Protein AF-A0A7Y9PFP0-F1 (afdb_monomer)

Solvent-accessible surface area (backbone atoms only — not comparable to full-atom values): 6699 Å² total; per-residue (Å²): 133,70,70,83,52,75,62,48,70,67,57,42,50,53,52,52,52,49,53,51,52,56,58,66,70,56,76,62,90,45,74,67,46,41,52,52,48,53,53,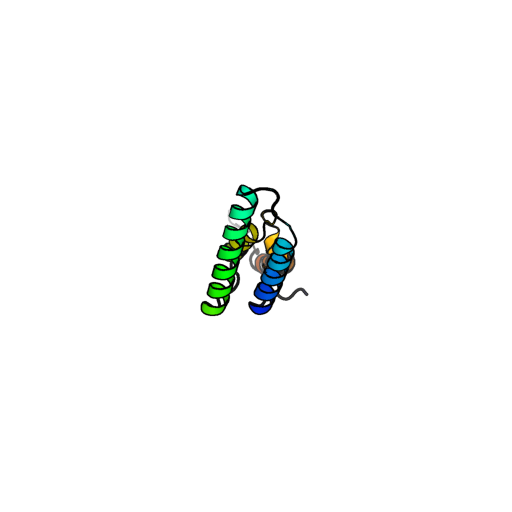43,53,50,52,52,52,52,48,56,53,48,46,71,73,64,68,65,74,72,43,74,70,53,29,52,52,47,15,65,70,70,70,46,60,90,80,53,26,36,81,76,50,31,50,58,61,66,29,52,52,50,50,50,48,58,52,46,68,71,63,66,69,78,73,80,84,76,78,80,84,80,135

Nearest PDB structures (foldseek):
  5gah-assembly1_i  TM=3.098E-01  e=5.718E-01  Escherichia coli
  4n06-assembly1_A  TM=3.718E-01  e=9.108E+00  Archaeoglobus fulgidus DSM 4304

Organism: NCBI:txid940613

Secondary structure (DSSP, 8-state):
-----PPPHHHHHHHHHHHHHHHHHS--SSHHHHHHHHHHHHHHHHHHHHHHHH-----HHHHHHHHHHHTPPTT-HHHHTS--HHHHHHHHHHHHHHH------------

Foldseek 3Di:
DDDWDQQALVQLLVLLVVLLVVLVVDDQPDPVSVVVNVVLNVLSVVLNVCCVVPVDRCDPVNLVSSCVSSVHDPPCSCVRRNIPVVNVVVVVVVVVVVVPPPPPPPPPDDD

Radius of gyration: 21.67 Å; Cα contacts (8 Å, |Δi|>4): 72; chains: 1; bounding box: 77×39×33 Å

Sequence (111 aa):
MGIYRAVAIDEITSRVEHIRSLHRQHRPATDRDRLVHERREQKIKDFLSNLKRTGVRAMVPTVHELEELCGLVTGSGYRLFGYELDAIREYDRRLNTKRTHIKTAHQGLCA

Mean predicted aligned error: 12.1 Å

Structure (mmCIF, N/CA/C/O backbone):
data_AF-A0A7Y9PFP0-F1
#
_entry.id   AF-A0A7Y9PFP0-F1
#
loop_
_atom_site.group_PDB
_atom_site.id
_atom_site.type_symbol
_atom_site.label_atom_id
_atom_site.label_alt_id
_atom_site.label_comp_id
_atom_site.label_asym_id
_atom_site.label_entity_id
_atom_site.label_seq_id
_atom_site.pdbx_PDB_ins_code
_atom_site.Cartn_x
_atom_site.Cartn_y
_atom_site.Cartn_z
_atom_site.occupancy
_atom_site.B_iso_or_equiv
_atom_site.auth_seq_id
_atom_site.auth_comp_id
_atom_site.auth_asym_id
_atom_site.auth_atom_id
_atom_site.pdbx_PDB_model_num
ATOM 1 N N . MET A 1 1 ? -24.762 -12.304 6.869 1.00 33.59 1 MET A N 1
ATOM 2 C CA . MET A 1 1 ? -24.473 -11.077 7.640 1.00 33.59 1 MET A CA 1
ATOM 3 C C . MET A 1 1 ? -22.979 -10.815 7.552 1.00 33.59 1 MET A C 1
ATOM 5 O O . MET A 1 1 ? -22.227 -11.427 8.301 1.00 33.59 1 MET A O 1
ATOM 9 N N . GLY A 1 2 ? -22.547 -9.991 6.595 1.00 43.69 2 GLY A N 1
ATOM 10 C CA . GLY A 1 2 ? -21.145 -9.580 6.482 1.00 43.69 2 GLY A CA 1
ATOM 11 C C . GLY A 1 2 ? -20.835 -8.561 7.571 1.00 43.69 2 GLY A C 1
ATOM 12 O O . GLY A 1 2 ? -21.360 -7.448 7.564 1.00 43.69 2 GLY A O 1
ATOM 13 N N . ILE A 1 3 ? -20.071 -8.972 8.579 1.00 48.53 3 ILE A N 1
ATOM 14 C CA . ILE A 1 3 ? -19.627 -8.087 9.654 1.00 48.53 3 ILE A CA 1
ATOM 15 C C . ILE A 1 3 ? -18.464 -7.272 9.101 1.00 48.53 3 ILE A C 1
ATOM 17 O O . ILE A 1 3 ? -17.483 -7.844 8.638 1.00 48.53 3 ILE A O 1
ATOM 21 N N . TYR A 1 4 ? -18.570 -5.945 9.194 1.00 53.38 4 TYR A N 1
ATOM 22 C CA . TYR A 1 4 ? -17.484 -5.005 8.926 1.00 53.38 4 TYR A CA 1
ATOM 23 C C . TYR A 1 4 ? -16.179 -5.502 9.566 1.00 53.38 4 TYR A C 1
ATOM 25 O O . TYR A 1 4 ? -16.007 -5.424 10.785 1.00 53.38 4 TYR A O 1
ATOM 33 N N . ARG A 1 5 ? -15.263 -6.029 8.749 1.00 58.50 5 ARG A N 1
ATOM 34 C CA . ARG A 1 5 ? -13.948 -6.469 9.207 1.00 58.50 5 ARG A CA 1
ATOM 35 C C . ARG A 1 5 ? -12.901 -5.567 8.584 1.00 58.50 5 ARG A C 1
ATOM 37 O O . ARG A 1 5 ? -12.622 -5.641 7.392 1.00 58.50 5 ARG A O 1
ATOM 44 N N . ALA A 1 6 ? -12.336 -4.688 9.405 1.00 63.53 6 ALA A N 1
ATOM 45 C CA . ALA A 1 6 ? -11.095 -4.027 9.041 1.00 63.53 6 ALA A CA 1
ATOM 46 C C . ALA A 1 6 ? -10.040 -5.113 8.789 1.00 63.53 6 ALA A C 1
ATOM 48 O O . ALA A 1 6 ? -9.866 -6.002 9.628 1.00 63.53 6 ALA A O 1
ATOM 49 N N . VAL A 1 7 ? -9.375 -5.056 7.636 1.00 72.31 7 VAL A N 1
ATOM 50 C CA . VAL A 1 7 ? -8.264 -5.962 7.336 1.00 72.31 7 VAL A CA 1
ATOM 51 C C . VAL A 1 7 ? -7.168 -5.695 8.363 1.00 72.31 7 VAL A C 1
ATOM 53 O O . VAL A 1 7 ? -6.811 -4.541 8.620 1.00 72.31 7 VAL A O 1
ATOM 56 N N . ALA A 1 8 ? -6.685 -6.757 9.006 1.00 78.00 8 ALA A N 1
ATOM 57 C CA . ALA A 1 8 ? -5.636 -6.630 10.006 1.00 78.00 8 ALA A CA 1
ATOM 58 C C . ALA A 1 8 ? -4.340 -6.133 9.349 1.00 78.00 8 ALA A C 1
ATOM 60 O O . ALA A 1 8 ? -4.053 -6.456 8.197 1.00 78.00 8 ALA A O 1
ATOM 61 N N . ILE A 1 9 ? -3.527 -5.381 10.092 1.00 78.31 9 ILE A N 1
ATOM 62 C CA . ILE A 1 9 ? -2.238 -4.872 9.596 1.00 78.31 9 ILE A CA 1
ATOM 63 C C . ILE A 1 9 ? -1.330 -6.016 9.129 1.00 78.31 9 ILE A C 1
ATOM 65 O O . ILE A 1 9 ? -0.663 -5.885 8.104 1.00 78.31 9 ILE A O 1
ATOM 69 N N . ASP A 1 10 ? -1.350 -7.151 9.827 1.00 82.25 10 ASP A N 1
ATOM 70 C CA . ASP A 1 10 ? -0.577 -8.339 9.452 1.00 82.25 10 ASP A CA 1
ATOM 71 C C . ASP A 1 10 ? -1.037 -8.927 8.114 1.00 82.25 10 ASP A C 1
ATOM 73 O O . ASP A 1 10 ? -0.224 -9.355 7.298 1.00 82.25 10 ASP A O 1
ATOM 77 N N . GLU A 1 11 ? -2.341 -8.887 7.847 1.00 81.88 11 GLU A N 1
ATOM 78 C CA . GLU A 1 11 ? -2.917 -9.375 6.597 1.00 81.88 11 GLU A CA 1
ATOM 79 C C . GLU A 1 11 ? -2.592 -8.432 5.429 1.00 81.88 11 GLU A C 1
ATOM 81 O O . GLU A 1 11 ? -2.232 -8.893 4.346 1.00 81.88 11 GLU A O 1
ATOM 86 N N . ILE A 1 12 ? -2.608 -7.116 5.658 1.00 83.31 12 ILE A N 1
ATOM 87 C CA . ILE A 1 12 ? -2.118 -6.129 4.682 1.00 83.31 12 ILE A CA 1
ATOM 88 C C . ILE A 1 12 ? -0.631 -6.354 4.411 1.00 83.31 12 ILE A C 1
ATOM 90 O O . ILE A 1 12 ? -0.225 -6.438 3.255 1.00 83.31 12 ILE A O 1
ATOM 94 N N . THR A 1 13 ? 0.171 -6.497 5.467 1.00 85.62 13 THR A N 1
ATOM 95 C CA . THR A 1 13 ? 1.618 -6.736 5.380 1.00 85.62 13 THR A CA 1
ATOM 96 C C . THR A 1 13 ? 1.911 -7.975 4.542 1.00 85.62 13 THR A C 1
ATOM 98 O O . THR A 1 13 ? 2.665 -7.892 3.576 1.00 85.62 13 THR A O 1
ATOM 101 N N . SER A 1 14 ? 1.250 -9.094 4.846 1.00 87.06 14 SER A N 1
ATOM 102 C CA . SER A 1 14 ? 1.411 -10.354 4.119 1.00 87.06 14 SER A CA 1
ATOM 103 C C . SER A 1 14 ? 1.057 -10.218 2.634 1.00 87.06 14 SER A C 1
ATOM 105 O O . SER A 1 14 ? 1.814 -10.663 1.769 1.00 87.06 14 SER A O 1
ATOM 107 N N . ARG A 1 15 ? -0.053 -9.543 2.306 1.00 87.81 15 ARG A N 1
ATOM 108 C CA . A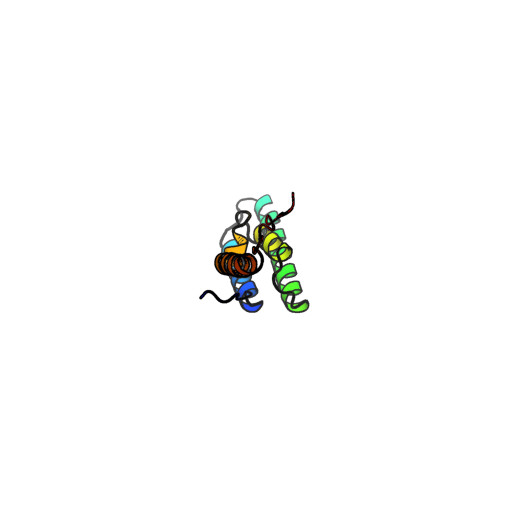RG A 1 15 ? -0.477 -9.320 0.913 1.00 87.81 15 ARG A CA 1
ATOM 109 C C . ARG A 1 15 ? 0.501 -8.421 0.152 1.00 87.81 15 ARG A C 1
ATOM 111 O O . ARG A 1 15 ? 0.843 -8.722 -0.990 1.00 87.81 15 ARG A O 1
ATOM 118 N N . VAL A 1 16 ? 0.989 -7.349 0.777 1.00 88.38 16 VAL A N 1
ATOM 119 C CA . VAL A 1 16 ? 1.990 -6.450 0.177 1.00 88.38 16 VAL A CA 1
ATOM 120 C C . VAL A 1 16 ? 3.316 -7.176 -0.051 1.00 88.38 16 VAL A C 1
ATOM 122 O O . VAL A 1 16 ? 3.904 -7.052 -1.124 1.00 88.38 16 VAL A O 1
ATOM 125 N N . GLU A 1 17 ? 3.778 -7.975 0.914 1.00 89.62 17 GLU A N 1
ATOM 126 C CA . GLU A 1 17 ? 4.977 -8.809 0.768 1.00 89.62 17 GLU A CA 1
ATOM 127 C C . GLU A 1 17 ? 4.820 -9.839 -0.357 1.00 89.62 17 GLU A C 1
ATOM 129 O O . GLU A 1 17 ? 5.753 -10.050 -1.137 1.00 89.62 17 GLU A O 1
ATOM 134 N N . HIS A 1 18 ? 3.629 -10.421 -0.502 1.00 88.38 18 HIS A N 1
ATOM 135 C CA . HIS A 1 18 ? 3.334 -11.332 -1.599 1.00 88.38 18 HIS A CA 1
ATOM 136 C C . HIS A 1 18 ? 3.415 -10.629 -2.962 1.00 88.38 18 HIS A C 1
ATOM 138 O O . HIS A 1 18 ? 4.150 -11.086 -3.836 1.00 88.38 18 HIS A O 1
ATOM 144 N N . ILE A 1 19 ? 2.760 -9.478 -3.142 1.00 87.56 19 ILE A N 1
ATOM 145 C CA . ILE A 1 19 ? 2.831 -8.720 -4.406 1.00 87.56 19 ILE A CA 1
ATOM 146 C C . ILE A 1 19 ? 4.261 -8.264 -4.703 1.00 87.56 19 ILE A C 1
ATOM 148 O O . ILE A 1 19 ? 4.727 -8.351 -5.839 1.00 87.56 19 ILE A O 1
ATOM 152 N N . ARG A 1 20 ? 5.001 -7.833 -3.680 1.00 89.00 20 ARG A N 1
ATOM 153 C CA . ARG A 1 20 ? 6.427 -7.522 -3.810 1.00 89.00 20 ARG A CA 1
ATOM 154 C C . ARG A 1 20 ? 7.214 -8.725 -4.334 1.00 89.00 20 ARG A C 1
ATOM 156 O O . ARG A 1 20 ? 8.054 -8.565 -5.216 1.00 89.00 20 ARG A O 1
ATOM 163 N N . SER A 1 21 ? 6.935 -9.928 -3.831 1.00 89.12 21 SER A N 1
ATOM 164 C CA . SER A 1 21 ? 7.580 -11.152 -4.318 1.00 89.12 21 SER A CA 1
ATOM 165 C C . SER A 1 21 ? 7.282 -11.414 -5.799 1.00 89.12 21 SER A C 1
ATOM 167 O O . SER A 1 21 ? 8.202 -11.752 -6.540 1.00 89.12 21 SER A O 1
ATOM 169 N N . LEU A 1 22 ? 6.051 -11.152 -6.257 1.00 87.50 22 LEU A N 1
ATOM 170 C CA . LEU A 1 22 ? 5.671 -11.257 -7.670 1.00 87.50 22 LEU A CA 1
ATOM 171 C C . LEU A 1 22 ? 6.426 -10.233 -8.527 1.00 87.50 22 LEU A C 1
ATOM 173 O O . LEU A 1 22 ? 6.997 -10.584 -9.556 1.00 87.50 22 LEU A O 1
ATOM 177 N N . HIS A 1 23 ? 6.533 -8.981 -8.073 1.00 84.94 23 HIS A N 1
ATOM 178 C CA . HIS A 1 23 ? 7.328 -7.965 -8.771 1.00 84.94 23 HIS A CA 1
ATOM 179 C C . HIS A 1 23 ? 8.807 -8.343 -8.903 1.00 84.94 23 HIS A C 1
ATOM 181 O O . HIS A 1 23 ? 9.439 -7.988 -9.893 1.00 84.94 23 HIS A O 1
ATOM 187 N N . ARG A 1 24 ? 9.381 -9.067 -7.937 1.00 86.75 24 ARG A N 1
ATOM 188 C CA . ARG A 1 24 ? 10.773 -9.547 -8.007 1.00 86.75 24 ARG A CA 1
ATOM 189 C C . ARG A 1 24 ? 10.983 -10.676 -9.008 1.00 86.75 24 ARG A C 1
ATOM 191 O O . ARG A 1 24 ? 12.098 -10.840 -9.492 1.00 86.75 24 ARG A O 1
ATOM 198 N N . GLN A 1 25 ? 9.942 -11.448 -9.311 1.00 87.44 25 GLN A N 1
ATOM 199 C CA . GLN A 1 25 ? 10.011 -12.508 -10.319 1.00 87.44 25 GLN A CA 1
ATOM 200 C C . GLN A 1 25 ? 10.076 -11.933 -11.740 1.00 87.44 25 GLN A C 1
ATOM 202 O O . GLN A 1 25 ? 10.630 -12.565 -12.638 1.00 87.44 25 GLN A O 1
ATOM 207 N N . HIS A 1 26 ? 9.565 -10.717 -11.948 1.00 80.94 26 HIS A N 1
ATOM 208 C CA . HIS A 1 26 ? 9.691 -10.020 -13.221 1.00 80.94 26 HIS A CA 1
ATOM 209 C C . HIS A 1 26 ? 11.089 -9.422 -13.382 1.00 80.94 26 HIS A C 1
ATOM 211 O O . HIS A 1 26 ? 11.466 -8.467 -12.702 1.00 80.94 26 HIS A O 1
ATOM 217 N N . ARG A 1 27 ? 11.859 -9.973 -14.327 1.00 79.75 27 ARG A N 1
ATOM 218 C CA . ARG A 1 27 ? 13.167 -9.433 -14.701 1.00 79.75 27 ARG A CA 1
ATOM 219 C C . ARG A 1 27 ? 12.978 -8.136 -15.504 1.00 79.75 27 ARG A C 1
ATOM 221 O O . ARG A 1 27 ? 12.302 -8.180 -16.532 1.00 79.75 27 ARG A O 1
ATOM 228 N N . PRO A 1 28 ? 13.572 -7.004 -15.085 1.00 84.00 28 PRO A N 1
ATOM 229 C CA . PRO A 1 28 ? 13.531 -5.771 -15.864 1.00 84.00 28 PRO A CA 1
ATOM 230 C C . PRO A 1 28 ? 14.191 -5.972 -17.232 1.00 84.00 28 PRO A C 1
ATOM 232 O O . PRO A 1 28 ? 15.254 -6.589 -17.316 1.00 84.00 28 PRO A O 1
ATOM 235 N N . ALA A 1 29 ? 13.566 -5.455 -18.289 1.00 84.00 29 ALA A N 1
ATOM 236 C CA . ALA A 1 29 ? 14.073 -5.574 -19.656 1.00 84.00 29 ALA A CA 1
ATOM 237 C C . ALA A 1 29 ? 15.016 -4.422 -20.040 1.00 84.00 29 ALA A C 1
ATOM 239 O O . ALA A 1 29 ? 15.870 -4.589 -20.907 1.00 84.00 29 ALA A O 1
ATOM 240 N N . THR A 1 30 ? 14.876 -3.264 -19.390 1.00 90.69 30 THR A N 1
ATOM 241 C CA . THR A 1 30 ? 15.669 -2.058 -19.661 1.00 90.69 30 THR A CA 1
ATOM 242 C C . THR A 1 30 ? 16.214 -1.434 -18.375 1.00 90.69 30 THR A C 1
ATOM 244 O O . THR A 1 30 ? 15.685 -1.665 -1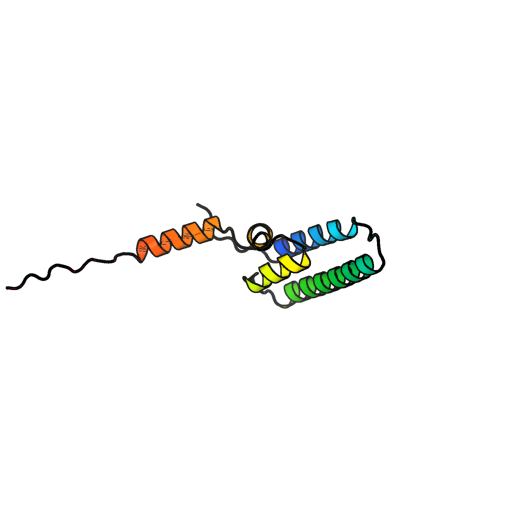7.285 1.00 90.69 30 THR A O 1
ATOM 247 N N . ASP A 1 31 ? 17.236 -0.580 -18.490 1.00 88.50 31 ASP A N 1
ATOM 248 C CA . ASP A 1 31 ? 17.760 0.192 -17.350 1.00 88.50 31 ASP A CA 1
ATOM 249 C C . ASP A 1 31 ? 16.700 1.121 -16.744 1.00 88.50 31 ASP A C 1
ATOM 251 O O . ASP A 1 31 ? 16.650 1.325 -15.529 1.00 88.50 31 ASP A O 1
ATOM 255 N N . ARG A 1 32 ? 15.793 1.643 -17.579 1.00 90.00 32 ARG A N 1
ATOM 256 C CA . ARG A 1 32 ? 14.643 2.424 -17.115 1.00 90.00 32 ARG A CA 1
ATOM 257 C C . ARG A 1 32 ? 13.710 1.569 -16.258 1.00 90.00 32 ARG A C 1
ATOM 259 O O . ARG A 1 32 ? 13.304 2.018 -15.188 1.00 90.00 32 ARG A O 1
ATOM 266 N N . ASP A 1 33 ? 13.400 0.352 -16.696 1.00 85.88 33 ASP A N 1
ATOM 267 C CA . ASP A 1 33 ? 12.552 -0.571 -15.933 1.00 85.88 33 ASP A CA 1
ATOM 268 C C . ASP A 1 33 ? 13.221 -0.987 -14.628 1.00 85.88 33 ASP A C 1
ATOM 270 O O . ASP A 1 33 ? 12.557 -1.092 -13.598 1.00 85.88 33 ASP A O 1
ATOM 274 N N . ARG A 1 34 ? 14.546 -1.158 -14.647 1.00 88.44 34 ARG A N 1
ATOM 275 C CA . ARG A 1 34 ? 15.335 -1.437 -13.449 1.00 88.44 34 ARG A CA 1
ATOM 276 C C . ARG A 1 34 ? 15.233 -0.298 -12.435 1.00 88.44 34 ARG A C 1
ATOM 278 O O . ARG A 1 34 ? 14.946 -0.560 -11.272 1.00 88.44 34 ARG A O 1
ATOM 285 N N . LEU A 1 35 ? 15.378 0.956 -12.863 1.00 88.69 35 LEU A N 1
ATOM 286 C CA . LEU A 1 35 ? 15.221 2.118 -11.978 1.00 88.69 35 LEU A CA 1
ATOM 287 C C . LEU A 1 35 ? 13.801 2.231 -11.405 1.00 88.69 35 LEU A C 1
ATOM 289 O O . LEU A 1 35 ? 13.626 2.571 -10.234 1.00 88.69 35 LEU A O 1
ATOM 293 N N . VAL A 1 36 ? 12.774 1.956 -12.215 1.00 87.56 36 VAL A N 1
ATOM 294 C CA . VAL A 1 36 ? 11.375 1.937 -11.752 1.00 87.56 36 VAL A CA 1
ATOM 295 C C . VAL A 1 36 ? 11.162 0.825 -10.724 1.00 87.56 36 VAL A C 1
ATOM 297 O O . VAL A 1 36 ? 10.516 1.056 -9.699 1.00 87.56 36 VAL A O 1
ATOM 300 N N . HIS A 1 37 ? 11.740 -0.353 -10.965 1.00 86.69 37 HIS A N 1
ATOM 301 C CA . HIS A 1 37 ? 11.695 -1.496 -10.055 1.00 86.69 37 HIS A CA 1
ATOM 302 C C . HIS A 1 37 ? 12.371 -1.187 -8.716 1.00 86.69 37 HIS A C 1
ATOM 304 O O . HIS A 1 37 ? 11.744 -1.340 -7.671 1.00 86.69 37 HIS A O 1
ATOM 310 N N . GLU A 1 38 ? 13.590 -0.644 -8.741 1.00 89.25 38 GLU A N 1
ATOM 311 C CA . GLU A 1 38 ? 14.345 -0.256 -7.543 1.00 89.25 38 GLU A CA 1
ATOM 312 C C . GLU A 1 38 ? 13.602 0.812 -6.723 1.00 89.25 38 GLU A C 1
ATOM 314 O O . GLU A 1 38 ? 13.469 0.689 -5.502 1.00 89.25 38 GLU A O 1
ATOM 319 N N . ARG A 1 39 ? 13.031 1.831 -7.384 1.00 89.38 39 ARG A N 1
ATOM 320 C CA . ARG A 1 39 ? 12.203 2.849 -6.712 1.00 89.38 39 ARG A CA 1
ATOM 321 C C . ARG A 1 39 ? 10.956 2.245 -6.074 1.00 89.38 39 ARG A C 1
ATOM 323 O O . ARG A 1 39 ? 10.607 2.618 -4.954 1.00 89.38 39 ARG A O 1
ATOM 330 N N . ARG A 1 40 ? 10.275 1.328 -6.769 1.00 88.88 40 ARG A N 1
ATOM 331 C CA . ARG A 1 40 ? 9.088 0.639 -6.242 1.00 88.88 40 ARG A CA 1
ATOM 332 C C . ARG A 1 40 ? 9.447 -0.221 -5.030 1.00 88.88 40 ARG A C 1
ATOM 334 O O . ARG A 1 40 ? 8.755 -0.151 -4.020 1.00 88.88 40 ARG A O 1
ATOM 341 N N . GLU A 1 41 ? 10.540 -0.976 -5.101 1.00 90.31 41 GLU A N 1
ATOM 342 C CA . GLU A 1 41 ? 11.062 -1.773 -3.985 1.00 90.31 41 GLU A CA 1
ATOM 343 C C . GLU A 1 41 ? 11.343 -0.918 -2.746 1.00 90.31 41 GLU A C 1
ATOM 345 O O . GLU A 1 41 ? 10.940 -1.288 -1.640 1.00 90.31 41 GLU A O 1
ATOM 350 N N . GLN A 1 42 ? 11.983 0.239 -2.931 1.00 90.50 42 GLN A N 1
ATOM 351 C CA . GLN A 1 42 ? 12.275 1.156 -1.835 1.00 90.50 42 GLN A CA 1
ATOM 352 C C . GLN A 1 42 ? 10.988 1.709 -1.209 1.00 90.50 42 GLN A C 1
ATOM 354 O O . GLN A 1 42 ? 10.805 1.595 0.002 1.00 90.50 42 GLN A O 1
ATOM 359 N N . LYS A 1 43 ? 10.047 2.203 -2.026 1.00 89.81 43 LYS A N 1
ATOM 360 C CA . LYS A 1 43 ? 8.764 2.712 -1.521 1.00 89.81 43 LYS A CA 1
ATOM 361 C C . LYS A 1 43 ? 7.962 1.643 -0.762 1.00 89.81 43 LYS A C 1
ATOM 363 O O . LYS A 1 43 ? 7.403 1.938 0.288 1.00 89.81 43 LYS A O 1
ATOM 368 N N . ILE A 1 44 ? 7.929 0.395 -1.246 1.00 90.00 44 ILE A N 1
ATOM 369 C CA . ILE A 1 44 ? 7.249 -0.713 -0.547 1.00 90.00 44 ILE A CA 1
ATOM 370 C C . ILE A 1 44 ? 7.907 -0.989 0.813 1.00 90.00 44 ILE A C 1
ATOM 372 O O . ILE A 1 44 ? 7.214 -1.204 1.807 1.00 90.00 44 ILE A O 1
ATOM 376 N N . LYS A 1 45 ? 9.243 -0.972 0.884 1.00 90.75 45 LYS A N 1
ATOM 377 C CA . LYS A 1 45 ? 9.978 -1.162 2.143 1.00 90.75 45 LYS A CA 1
ATOM 378 C C . LYS A 1 45 ? 9.663 -0.057 3.155 1.00 90.75 45 LYS A C 1
ATOM 380 O O . LYS A 1 45 ? 9.435 -0.358 4.331 1.00 90.75 45 LYS A O 1
ATOM 385 N N . ASP A 1 46 ? 9.625 1.190 2.700 1.00 89.25 46 ASP A N 1
ATOM 386 C CA . ASP A 1 46 ? 9.307 2.345 3.540 1.00 89.25 46 ASP A CA 1
ATOM 387 C C . ASP A 1 46 ? 7.857 2.280 4.029 1.00 89.25 46 ASP A C 1
ATOM 389 O O . ASP A 1 46 ? 7.598 2.450 5.223 1.00 89.25 46 ASP A O 1
ATOM 393 N N . PHE A 1 47 ? 6.925 1.916 3.144 1.00 87.44 47 PHE A N 1
ATOM 394 C CA . PHE A 1 47 ? 5.523 1.695 3.486 1.00 87.44 47 PHE A CA 1
ATOM 395 C C . PHE A 1 47 ? 5.360 0.636 4.584 1.00 87.44 47 PHE A C 1
ATOM 397 O O . PHE A 1 47 ? 4.758 0.913 5.619 1.00 87.44 47 PHE A O 1
ATOM 404 N N . LEU A 1 48 ? 5.940 -0.558 4.412 1.00 87.12 48 LEU A N 1
ATOM 405 C CA . LEU A 1 48 ? 5.846 -1.641 5.400 1.00 87.12 48 LEU A CA 1
ATOM 406 C C . LEU A 1 48 ? 6.454 -1.250 6.754 1.00 87.12 48 LEU A C 1
ATOM 408 O O . LEU A 1 48 ? 5.912 -1.590 7.808 1.00 87.12 48 LEU A O 1
ATOM 412 N N . SER A 1 49 ? 7.566 -0.513 6.732 1.00 86.12 49 SER A N 1
ATOM 413 C CA . SER A 1 49 ? 8.223 -0.027 7.950 1.00 86.12 49 SER A CA 1
ATOM 414 C C . SER A 1 49 ? 7.348 0.996 8.682 1.00 86.12 49 SER A C 1
ATOM 416 O O . SER A 1 49 ? 7.184 0.925 9.902 1.00 86.12 49 SER A O 1
ATOM 418 N N . ASN A 1 50 ? 6.726 1.913 7.937 1.00 83.62 50 ASN A N 1
ATOM 419 C CA . ASN A 1 50 ? 5.817 2.916 8.483 1.00 83.62 50 ASN A CA 1
ATOM 420 C C . ASN A 1 50 ? 4.509 2.306 8.991 1.00 83.62 50 ASN A C 1
ATOM 422 O O . ASN A 1 50 ? 4.037 2.700 10.060 1.00 83.62 50 ASN A O 1
ATOM 426 N N . LEU A 1 51 ? 3.951 1.325 8.281 1.00 79.81 51 LEU A N 1
ATOM 427 C CA . LEU A 1 51 ? 2.722 0.635 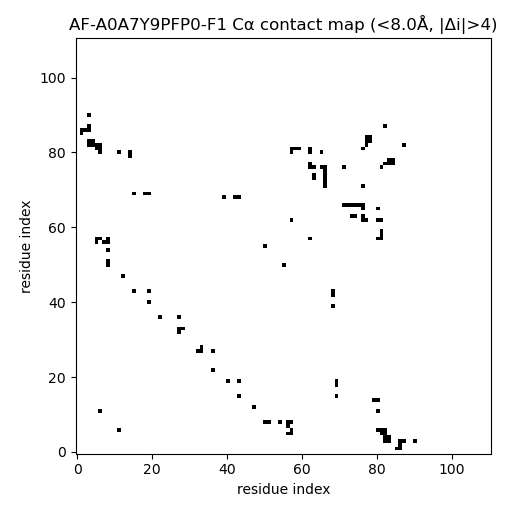8.666 1.00 79.81 51 LEU A CA 1
ATOM 428 C C . LEU A 1 51 ? 2.884 -0.057 10.028 1.00 79.81 51 LEU A C 1
ATOM 430 O O . LE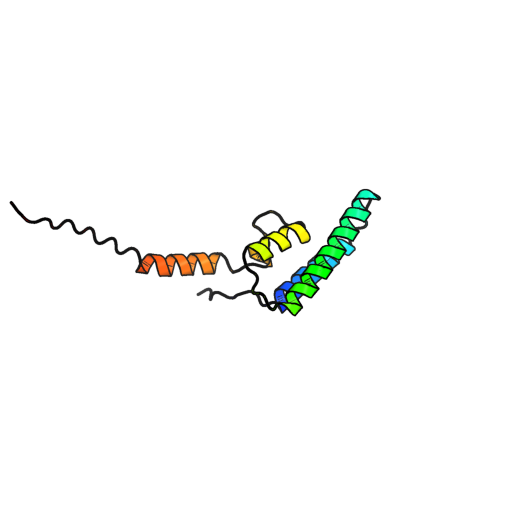U A 1 51 ? 2.057 0.135 10.920 1.00 79.81 51 LEU A O 1
ATOM 434 N N . LYS A 1 52 ? 3.999 -0.776 10.228 1.00 76.00 52 LYS A N 1
ATOM 435 C CA . LYS A 1 52 ? 4.325 -1.422 11.511 1.00 76.00 52 LYS A CA 1
ATOM 436 C C . LYS A 1 52 ? 4.539 -0.414 12.641 1.00 76.00 52 LYS A C 1
ATOM 438 O O . LYS A 1 52 ? 4.108 -0.657 13.762 1.00 76.00 52 LYS A O 1
ATOM 443 N N . ARG A 1 53 ? 5.189 0.721 12.356 1.00 77.69 53 ARG A N 1
ATOM 444 C CA . ARG A 1 53 ? 5.503 1.749 13.364 1.00 77.69 53 ARG A CA 1
ATOM 445 C C . ARG A 1 53 ? 4.281 2.546 13.816 1.00 77.69 53 ARG A C 1
ATOM 447 O O . ARG A 1 53 ? 4.210 2.945 14.971 1.00 77.69 53 ARG A O 1
ATOM 454 N N . THR A 1 54 ? 3.362 2.834 12.900 1.00 69.94 54 THR A N 1
ATOM 455 C CA . THR A 1 54 ? 2.252 3.763 13.156 1.00 69.94 54 THR A CA 1
ATOM 456 C C . THR A 1 54 ? 0.970 3.067 13.602 1.00 69.94 54 THR A C 1
ATOM 458 O O . THR A 1 54 ? 0.105 3.726 14.172 1.00 69.94 54 THR A O 1
ATOM 461 N N . GLY A 1 55 ? 0.822 1.757 13.362 1.00 62.97 55 GLY A N 1
ATOM 462 C CA . GLY A 1 55 ? -0.393 1.020 13.731 1.00 62.97 55 GLY A CA 1
ATOM 463 C C . GLY A 1 55 ? -1.660 1.556 13.048 1.00 62.97 55 GLY A C 1
ATOM 464 O O . GLY A 1 55 ? -2.775 1.284 13.496 1.00 62.97 55 GLY A O 1
ATOM 465 N N . VAL A 1 56 ? -1.499 2.365 11.996 1.00 60.19 56 VAL A N 1
ATOM 466 C CA . VAL A 1 56 ? -2.594 3.068 11.331 1.00 60.19 56 VAL A CA 1
ATOM 467 C C . VAL A 1 56 ? -3.498 2.041 10.655 1.00 60.19 56 VAL A C 1
ATOM 469 O O . VAL A 1 56 ? -3.052 1.222 9.851 1.00 60.19 56 VAL A O 1
ATOM 472 N N . ARG A 1 57 ? -4.795 2.084 10.988 1.00 59.56 57 ARG A N 1
ATOM 473 C CA . ARG A 1 57 ? -5.834 1.348 10.252 1.00 59.56 57 ARG A CA 1
ATOM 474 C C . ARG A 1 57 ? -5.765 1.777 8.790 1.00 59.56 57 ARG A C 1
ATOM 476 O O . ARG A 1 57 ? -5.710 2.975 8.545 1.00 59.56 57 ARG A O 1
ATOM 483 N N . ALA A 1 58 ? -5.806 0.841 7.843 1.00 59.75 58 ALA A N 1
ATOM 484 C CA . ALA A 1 58 ? -5.794 1.168 6.418 1.00 59.75 58 ALA A CA 1
ATOM 485 C C . ALA A 1 58 ? -6.981 2.056 6.050 1.00 59.75 58 ALA A C 1
ATOM 487 O O . ALA A 1 58 ? -8.094 1.573 5.866 1.00 59.75 58 ALA A O 1
ATOM 488 N N . MET A 1 59 ? -6.742 3.362 6.002 1.00 68.19 59 MET A N 1
ATOM 489 C CA . MET A 1 59 ? -7.716 4.355 5.578 1.00 68.19 59 MET A CA 1
ATOM 490 C C . MET A 1 59 ? -7.651 4.499 4.055 1.00 68.19 59 MET A C 1
ATOM 492 O O . MET A 1 59 ? -6.707 4.044 3.412 1.00 68.19 59 MET A O 1
ATOM 496 N N . VAL A 1 60 ? -8.645 5.171 3.476 1.00 70.19 60 VAL A N 1
ATOM 497 C CA . VAL A 1 60 ? -8.726 5.485 2.036 1.00 70.19 60 VAL A CA 1
ATOM 498 C C . VAL A 1 60 ? -7.383 5.947 1.425 1.00 70.19 60 VAL A C 1
ATOM 500 O O . VAL A 1 60 ? -7.006 5.401 0.388 1.00 70.19 60 VAL A O 1
ATOM 503 N N . PRO A 1 61 ? -6.599 6.851 2.054 1.00 76.19 61 PRO A N 1
ATOM 504 C CA . PRO A 1 61 ? -5.294 7.251 1.518 1.00 76.19 61 PRO A CA 1
ATOM 505 C C . PRO A 1 61 ? -4.288 6.097 1.433 1.00 76.19 61 PRO A C 1
ATOM 507 O O . PRO A 1 61 ? -3.588 5.964 0.436 1.00 76.19 61 PRO A O 1
ATOM 510 N N . THR A 1 62 ? -4.264 5.223 2.443 1.00 78.69 62 THR A N 1
ATOM 511 C CA . THR A 1 62 ? -3.402 4.034 2.486 1.00 78.69 62 THR A CA 1
ATOM 512 C C . THR A 1 62 ? -3.759 3.052 1.373 1.00 78.69 62 THR A C 1
ATOM 514 O O . THR A 1 62 ? -2.872 2.468 0.761 1.00 78.69 62 THR A O 1
ATOM 517 N N . VAL A 1 63 ? -5.052 2.876 1.081 1.00 80.44 63 VAL A N 1
ATOM 518 C CA . VAL A 1 63 ? -5.501 1.996 -0.009 1.00 80.44 63 VAL A CA 1
ATOM 519 C C . VAL A 1 63 ? -5.057 2.539 -1.367 1.00 80.44 63 VAL A C 1
ATOM 521 O O . VAL A 1 63 ? -4.568 1.770 -2.187 1.00 80.44 63 VAL A O 1
ATOM 524 N N . HIS A 1 64 ? -5.164 3.849 -1.598 1.00 82.44 64 HIS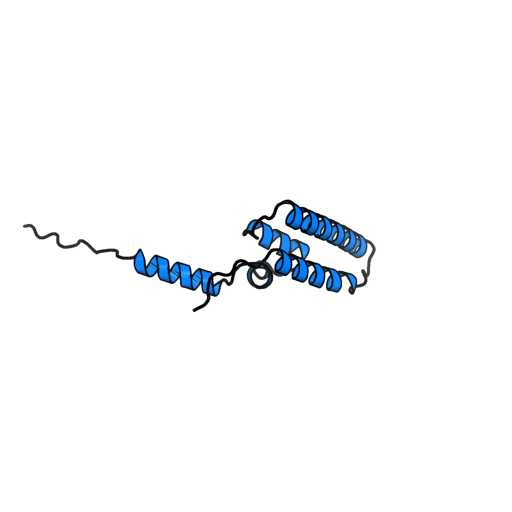 A N 1
ATOM 525 C CA . HIS A 1 64 ? -4.698 4.460 -2.846 1.00 82.44 64 HIS A CA 1
ATOM 526 C C . HIS A 1 64 ? -3.178 4.414 -3.008 1.00 82.44 64 HIS A C 1
ATOM 528 O O . HIS A 1 64 ? -2.688 4.103 -4.092 1.00 82.44 64 HIS A O 1
ATOM 534 N N . GLU A 1 65 ? -2.428 4.654 -1.932 1.00 85.00 65 GLU A N 1
ATOM 535 C CA . GLU A 1 65 ? -0.975 4.476 -1.938 1.00 85.00 65 GLU A CA 1
ATOM 536 C C . GLU A 1 65 ? -0.608 3.025 -2.293 1.00 85.00 65 GLU A C 1
ATOM 538 O O . GLU A 1 65 ? 0.247 2.779 -3.142 1.00 85.00 65 GLU A O 1
ATOM 543 N N . LEU A 1 66 ? -1.319 2.046 -1.724 1.00 84.62 66 LEU A N 1
ATOM 544 C CA . LEU A 1 66 ? -1.129 0.633 -2.048 1.00 84.62 66 LEU A CA 1
ATOM 545 C C . LEU A 1 66 ? -1.470 0.291 -3.499 1.00 84.62 66 LEU A C 1
ATOM 547 O O . LEU A 1 66 ? -0.771 -0.531 -4.089 1.00 84.62 66 LEU A O 1
ATOM 551 N N . GLU A 1 67 ? -2.493 0.909 -4.091 1.00 87.69 67 GLU A N 1
ATOM 552 C CA . GLU A 1 67 ? -2.802 0.744 -5.516 1.00 87.69 67 GLU A CA 1
ATOM 553 C C . GLU A 1 67 ? -1.634 1.197 -6.399 1.00 87.69 67 GLU A C 1
ATOM 555 O O . GLU A 1 67 ? -1.222 0.451 -7.290 1.00 87.69 67 GLU A O 1
ATOM 560 N N . GLU A 1 68 ? -1.045 2.363 -6.112 1.00 85.50 68 GLU A N 1
ATOM 561 C CA . GLU A 1 68 ? 0.116 2.880 -6.848 1.00 85.50 68 GLU A CA 1
ATOM 562 C C . GLU A 1 68 ? 1.335 1.955 -6.695 1.00 85.50 68 GLU A C 1
ATOM 564 O O . GLU A 1 68 ? 1.966 1.558 -7.682 1.00 85.50 68 GLU A O 1
ATOM 569 N N . LEU A 1 69 ? 1.657 1.571 -5.456 1.00 85.69 69 LEU A N 1
ATOM 570 C CA . LEU A 1 69 ? 2.826 0.744 -5.142 1.00 85.69 69 LEU A CA 1
ATOM 571 C C . LEU A 1 69 ? 2.722 -0.662 -5.730 1.00 85.69 69 LEU A C 1
ATOM 573 O O . LEU A 1 69 ? 3.707 -1.209 -6.236 1.00 85.69 69 LEU A O 1
ATOM 577 N N . CYS A 1 70 ? 1.527 -1.242 -5.674 1.00 84.25 70 CYS A N 1
ATOM 578 C CA . CYS A 1 70 ? 1.261 -2.587 -6.162 1.00 84.25 70 CYS A CA 1
ATOM 579 C C . CYS A 1 70 ? 0.961 -2.623 -7.668 1.00 84.25 70 CYS A C 1
ATOM 581 O O . CYS A 1 70 ? 0.821 -3.710 -8.218 1.00 84.25 70 CYS A O 1
ATOM 583 N N . GLY A 1 71 ? 0.886 -1.470 -8.347 1.00 83.25 71 GLY A N 1
ATOM 584 C CA . GLY A 1 71 ? 0.544 -1.400 -9.770 1.00 83.25 71 GLY A CA 1
ATOM 585 C C . GLY A 1 71 ? -0.866 -1.912 -10.069 1.00 83.25 71 GLY A C 1
ATOM 586 O O . GLY A 1 71 ? -1.092 -2.519 -11.113 1.00 83.25 71 GLY A O 1
ATOM 587 N N . LEU A 1 72 ? -1.793 -1.718 -9.133 1.00 83.38 72 LEU A N 1
ATOM 588 C CA . LEU A 1 72 ? -3.173 -2.162 -9.263 1.00 83.38 72 LEU A CA 1
ATOM 589 C C . LEU A 1 72 ? -3.998 -1.158 -10.067 1.00 83.38 72 LEU A C 1
ATOM 591 O O . LEU A 1 72 ? -3.701 0.035 -10.118 1.00 83.38 72 LEU A O 1
ATOM 595 N N . VAL A 1 73 ? -5.091 -1.642 -10.653 1.00 83.50 73 VAL A N 1
ATOM 596 C CA . VAL A 1 73 ? -6.093 -0.771 -11.277 1.00 83.50 73 VAL A CA 1
ATOM 597 C C . VAL A 1 73 ? -6.745 0.094 -10.196 1.00 83.50 73 VAL A C 1
ATOM 599 O O . VAL A 1 73 ? -7.098 -0.413 -9.127 1.00 83.50 73 VAL A O 1
ATOM 602 N N . THR A 1 74 ? -6.943 1.382 -10.470 1.00 76.31 74 THR A N 1
ATOM 603 C CA . THR A 1 74 ? -7.598 2.316 -9.544 1.00 76.31 74 THR A CA 1
ATOM 604 C C . THR A 1 74 ? -8.946 1.773 -9.061 1.00 76.31 74 THR A C 1
ATOM 606 O O . THR A 1 74 ? -9.776 1.334 -9.858 1.00 76.31 74 THR A O 1
ATOM 609 N N . GLY A 1 75 ? -9.166 1.782 -7.746 1.00 71.56 75 GLY A N 1
ATOM 610 C CA . GLY A 1 75 ? -10.367 1.251 -7.095 1.00 71.56 75 GLY A CA 1
ATOM 611 C C . GLY A 1 75 ? -10.337 -0.255 -6.796 1.00 71.56 75 GLY A C 1
ATOM 612 O O . GLY A 1 75 ? -11.193 -0.740 -6.051 1.00 71.56 75 GLY A O 1
ATOM 613 N N . SER A 1 76 ? -9.374 -1.018 -7.329 1.00 76.31 76 SER A N 1
ATOM 614 C CA . SER A 1 76 ? -9.253 -2.460 -7.051 1.00 76.31 76 SER A CA 1
ATOM 615 C C . SER A 1 76 ? -8.536 -2.775 -5.732 1.00 76.31 76 SER A C 1
ATOM 617 O O . SER A 1 76 ? -8.754 -3.844 -5.155 1.00 76.31 76 SER A O 1
ATOM 619 N N . GLY A 1 77 ? -7.768 -1.828 -5.191 1.00 78.44 77 GLY A N 1
ATOM 620 C CA . GLY A 1 77 ? -7.084 -1.943 -3.906 1.00 78.44 77 GLY A CA 1
ATOM 621 C C . GLY A 1 77 ? -8.049 -2.112 -2.741 1.00 78.44 77 GLY A C 1
ATOM 622 O O . GLY A 1 77 ? -7.707 -2.767 -1.763 1.00 78.44 77 GLY A O 1
ATOM 623 N N . TYR A 1 78 ? -9.294 -1.646 -2.855 1.00 76.31 78 TYR A N 1
ATOM 624 C CA . TYR A 1 78 ? -10.304 -1.870 -1.818 1.00 76.31 78 TYR A CA 1
ATOM 625 C C . TYR A 1 78 ? -10.672 -3.344 -1.636 1.00 76.31 78 TYR A C 1
ATOM 627 O O . TYR A 1 78 ? -10.991 -3.745 -0.524 1.00 76.31 78 TYR A O 1
ATOM 635 N N . ARG A 1 79 ? -10.577 -4.169 -2.688 1.00 75.00 79 ARG A N 1
ATOM 636 C CA . ARG A 1 79 ? -10.795 -5.622 -2.572 1.00 75.00 79 ARG A CA 1
ATOM 637 C C . ARG A 1 79 ? -9.624 -6.325 -1.884 1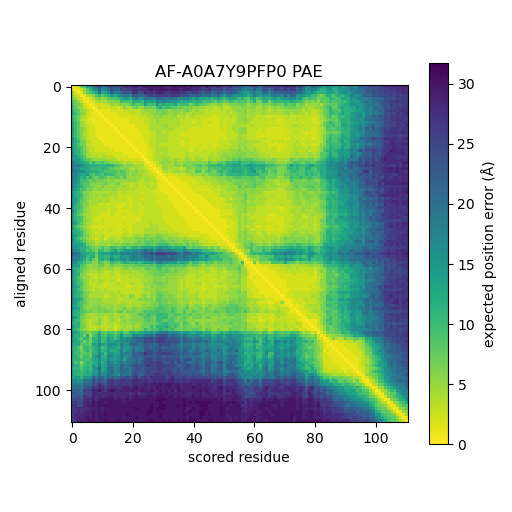.00 75.00 79 ARG A C 1
ATOM 639 O O . ARG A 1 79 ? -9.820 -7.326 -1.206 1.00 75.00 79 ARG A O 1
ATOM 646 N N . LEU A 1 80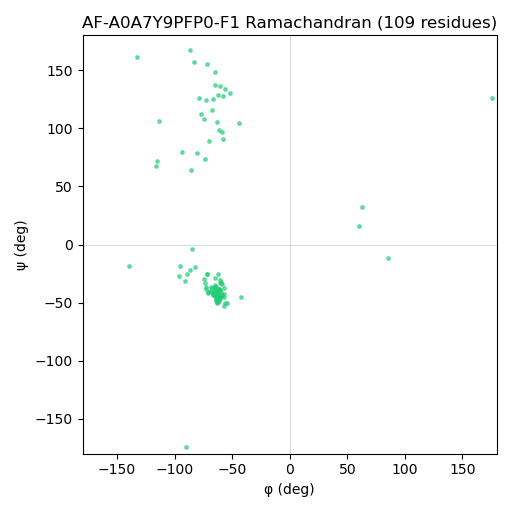 ? -8.409 -5.814 -2.089 1.00 73.88 80 LEU A N 1
ATOM 647 C CA . LEU A 1 80 ? -7.164 -6.444 -1.641 1.00 73.88 80 LEU A CA 1
ATOM 648 C C . LEU A 1 80 ? -6.644 -5.910 -0.307 1.00 73.88 80 LEU A C 1
ATOM 650 O O . LEU A 1 80 ? -5.947 -6.622 0.404 1.00 73.88 80 LEU A O 1
ATOM 654 N N . PHE A 1 81 ? -6.960 -4.676 0.048 1.00 75.81 81 PHE A N 1
ATOM 655 C CA . PHE A 1 81 ? -6.402 -3.984 1.212 1.00 75.81 81 PHE A CA 1
ATOM 656 C C . PHE A 1 81 ? -7.442 -3.168 1.968 1.00 75.81 81 PHE A C 1
ATOM 658 O O . PHE A 1 81 ? -7.215 -2.788 3.115 1.00 75.81 81 PHE A O 1
ATOM 665 N N . GLY A 1 82 ? -8.565 -2.875 1.315 1.00 65.75 82 GLY A N 1
ATOM 666 C CA . GLY A 1 82 ? -9.662 -2.141 1.909 1.00 65.75 82 GLY A CA 1
ATOM 667 C C . GLY A 1 82 ? -10.676 -3.040 2.596 1.00 65.75 82 GLY A C 1
ATOM 668 O O . GLY A 1 82 ? -10.525 -4.248 2.760 1.00 65.75 82 GLY A O 1
ATOM 669 N N . TYR A 1 83 ? -11.734 -2.379 3.023 1.00 65.31 83 TYR A N 1
ATOM 670 C CA . TYR A 1 83 ? -12.875 -2.967 3.693 1.00 65.31 83 TYR A CA 1
ATOM 671 C C . TYR A 1 83 ? -13.728 -3.784 2.717 1.00 65.31 83 TYR A C 1
ATOM 673 O O . TYR A 1 83 ? -13.780 -3.482 1.524 1.00 65.31 83 TYR A O 1
ATOM 681 N N . GLU A 1 84 ? -14.477 -4.757 3.233 1.00 61.06 84 GLU A N 1
ATOM 682 C CA . GLU A 1 84 ? -15.515 -5.440 2.461 1.00 61.06 84 GLU A CA 1
ATOM 683 C C . GLU A 1 84 ? -16.576 -4.407 2.024 1.00 61.06 84 GLU A C 1
ATOM 685 O O . GLU A 1 84 ? -17.431 -3.984 2.805 1.00 61.06 84 GLU A O 1
ATOM 690 N N . LEU A 1 85 ? -16.469 -3.924 0.779 1.00 60.59 85 LEU A N 1
ATOM 691 C CA . LEU A 1 85 ? -17.284 -2.826 0.243 1.00 60.59 85 LEU A CA 1
ATOM 692 C C . LEU A 1 85 ? -18.779 -3.159 0.306 1.00 60.59 85 LEU A C 1
ATOM 694 O O . LEU A 1 85 ? -19.604 -2.282 0.558 1.00 60.59 85 LEU A O 1
ATOM 698 N N . ASP A 1 86 ? -19.117 -4.433 0.123 1.00 60.59 86 ASP A N 1
ATOM 699 C CA . ASP A 1 86 ? -20.485 -4.925 0.231 1.00 60.59 86 ASP A CA 1
ATOM 700 C C . ASP A 1 86 ? -20.999 -4.849 1.671 1.00 60.59 86 ASP A C 1
ATOM 702 O O . ASP A 1 86 ? -22.129 -4.408 1.877 1.00 60.59 86 ASP A O 1
ATOM 706 N N . ALA A 1 87 ? -20.154 -5.118 2.671 1.00 60.50 87 ALA A N 1
ATOM 707 C CA . ALA A 1 87 ? -20.497 -4.921 4.078 1.00 60.50 87 ALA A CA 1
ATOM 708 C C . ALA A 1 87 ? -20.635 -3.435 4.443 1.00 60.50 87 ALA A C 1
ATOM 710 O O . ALA A 1 87 ? -21.532 -3.081 5.206 1.00 60.50 87 ALA A O 1
ATOM 711 N N . ILE A 1 88 ? -19.815 -2.539 3.874 1.00 60.97 88 ILE A N 1
ATOM 712 C CA . ILE A 1 88 ? -19.998 -1.084 4.040 1.00 60.97 88 ILE A CA 1
ATOM 713 C C . ILE A 1 88 ? -21.321 -0.639 3.419 1.00 60.97 88 ILE A C 1
ATOM 715 O O . ILE A 1 88 ? -22.081 0.079 4.060 1.00 60.97 88 ILE A O 1
ATOM 719 N N . ARG A 1 89 ? -21.624 -1.076 2.195 1.00 63.72 89 ARG A N 1
ATOM 720 C CA . ARG A 1 89 ? -22.879 -0.747 1.502 1.00 63.72 89 ARG A CA 1
ATOM 721 C C . ARG A 1 89 ? -24.098 -1.325 2.207 1.00 63.72 89 ARG A C 1
ATOM 723 O O . ARG A 1 89 ? -25.168 -0.727 2.166 1.00 63.72 89 ARG A O 1
ATOM 730 N N . GLU A 1 90 ? -23.985 -2.504 2.806 1.00 64.38 90 GLU A N 1
ATOM 731 C CA . GLU A 1 90 ? -25.047 -3.106 3.613 1.00 64.38 90 GLU A CA 1
ATOM 732 C C . GLU A 1 90 ? -25.228 -2.358 4.939 1.00 64.38 90 GLU A C 1
ATOM 734 O O . GLU A 1 90 ? -26.358 -2.071 5.333 1.00 64.38 90 GLU A O 1
ATOM 739 N N . TYR A 1 91 ? -24.134 -1.958 5.590 1.00 62.31 91 TYR A N 1
ATOM 740 C CA . TYR A 1 91 ? -24.168 -1.162 6.813 1.00 62.31 91 TYR A CA 1
ATOM 741 C C . TYR A 1 91 ? -24.724 0.250 6.579 1.00 62.31 91 TYR A C 1
ATOM 743 O O . TYR A 1 91 ? -25.572 0.702 7.348 1.00 62.31 91 TYR A O 1
ATOM 751 N N . ASP A 1 92 ? -24.305 0.914 5.501 1.00 67.25 92 ASP A N 1
ATOM 752 C CA . ASP A 1 92 ? -24.822 2.213 5.069 1.00 67.25 92 ASP A CA 1
ATOM 753 C C . ASP A 1 92 ? -26.305 2.121 4.704 1.00 67.25 92 ASP A C 1
ATOM 755 O O . ASP A 1 92 ? -27.107 2.887 5.235 1.00 67.25 92 ASP A O 1
ATOM 759 N N . ARG A 1 93 ? -26.714 1.107 3.921 1.00 68.88 93 ARG A N 1
ATOM 760 C CA . ARG A 1 93 ? -28.138 0.823 3.683 1.00 68.88 93 ARG A CA 1
ATOM 761 C C . ARG A 1 93 ? -28.885 0.656 4.996 1.00 68.88 93 ARG A C 1
ATOM 763 O O . ARG A 1 93 ? -29.874 1.340 5.199 1.00 68.88 93 ARG A O 1
ATOM 770 N N . ARG A 1 94 ? -28.394 -0.165 5.926 1.00 67.50 94 ARG A N 1
ATOM 771 C CA . ARG A 1 94 ? -29.038 -0.396 7.229 1.00 67.50 94 ARG A CA 1
ATOM 772 C C . ARG A 1 94 ? -29.161 0.878 8.073 1.00 67.50 94 ARG A C 1
ATOM 774 O O . ARG A 1 94 ? -30.168 1.055 8.758 1.00 67.50 94 ARG A O 1
ATOM 781 N N . LEU A 1 95 ? -28.152 1.749 8.057 1.00 65.88 95 LEU A N 1
ATOM 782 C CA . LEU A 1 95 ? -28.188 3.040 8.748 1.00 65.88 95 LEU A CA 1
ATOM 783 C C . LEU A 1 95 ? -29.150 4.022 8.071 1.00 65.88 95 LEU A C 1
ATOM 785 O O . LEU A 1 95 ? -29.926 4.683 8.761 1.00 65.88 95 LEU A O 1
ATOM 789 N N . ASN A 1 96 ? -29.155 4.075 6.740 1.00 67.00 96 ASN A N 1
ATOM 790 C CA . ASN A 1 96 ? -30.019 4.958 5.960 1.00 67.00 96 ASN A CA 1
ATOM 791 C C . ASN A 1 96 ? -31.479 4.484 5.935 1.00 67.00 96 ASN A C 1
ATOM 793 O O . ASN A 1 96 ? -32.377 5.316 5.982 1.00 67.00 96 ASN A O 1
ATOM 797 N N . THR A 1 97 ? -31.756 3.179 6.024 1.00 60.75 97 THR A N 1
ATOM 798 C CA . THR A 1 97 ? -33.113 2.649 6.257 1.00 60.75 97 THR A CA 1
ATOM 799 C C . THR A 1 97 ? -33.693 3.143 7.587 1.00 60.75 97 THR A C 1
ATOM 801 O O . THR A 1 97 ? -34.899 3.332 7.693 1.00 60.75 97 THR A O 1
ATOM 804 N N . LYS A 1 98 ? -32.852 3.401 8.601 1.00 56.91 98 LYS A N 1
ATOM 805 C CA . LYS A 1 98 ? -33.286 3.974 9.889 1.00 56.91 98 LYS A CA 1
ATOM 806 C C . LYS A 1 98 ? -33.328 5.506 9.904 1.00 56.91 98 LYS A C 1
ATOM 808 O O . LYS A 1 98 ? -34.012 6.071 10.753 1.00 56.91 98 LYS A O 1
ATOM 813 N N . ARG A 1 99 ? -32.596 6.183 9.010 1.00 52.25 99 ARG A N 1
ATOM 814 C CA . ARG A 1 99 ? -32.526 7.655 8.931 1.00 52.25 99 ARG A CA 1
ATOM 815 C C . ARG A 1 99 ? -33.562 8.259 7.987 1.00 52.25 99 ARG A C 1
ATOM 817 O O . ARG A 1 99 ? -34.050 9.350 8.268 1.00 52.25 99 ARG A O 1
ATOM 824 N N . THR A 1 100 ? -33.954 7.562 6.923 1.00 48.31 100 THR A N 1
ATOM 825 C CA . THR A 1 100 ? -34.968 8.056 5.982 1.00 48.31 100 THR A CA 1
ATOM 826 C C . THR A 1 100 ? -36.379 7.712 6.462 1.00 48.31 100 THR A C 1
ATOM 828 O O . THR A 1 100 ? -37.126 6.995 5.808 1.00 48.31 100 THR A O 1
ATOM 831 N N . HIS A 1 101 ? -36.774 8.279 7.601 1.00 45.34 101 HIS A N 1
ATOM 832 C CA . HIS A 1 101 ? -38.162 8.691 7.788 1.00 45.34 101 HIS A CA 1
ATOM 833 C C . HIS A 1 101 ? -38.244 10.162 7.379 1.00 45.34 101 HIS A C 1
ATOM 835 O O . HIS A 1 101 ? -38.272 11.055 8.224 1.00 45.34 101 HIS A O 1
ATOM 841 N N . ILE A 1 102 ? -38.310 10.433 6.072 1.00 50.72 102 ILE A N 1
ATOM 842 C CA . ILE A 1 102 ? -38.970 11.667 5.643 1.00 50.72 102 ILE A CA 1
ATOM 843 C C . ILE A 1 102 ? -40.448 11.420 5.938 1.00 50.72 102 ILE A C 1
ATOM 845 O O . ILE A 1 102 ? -41.175 10.847 5.131 1.00 50.72 102 ILE A O 1
ATOM 849 N N . LYS A 1 103 ? -40.883 11.768 7.153 1.00 46.66 103 LYS A N 1
ATOM 850 C CA . LYS A 1 103 ? -42.301 11.998 7.398 1.00 46.66 103 LYS A CA 1
ATOM 851 C C . LYS A 1 103 ? -42.651 13.193 6.526 1.00 46.66 103 LYS A C 1
ATOM 853 O O . LYS A 1 103 ? -42.269 14.315 6.846 1.00 46.66 103 LYS A O 1
ATOM 858 N N . THR A 1 104 ? -43.341 12.958 5.420 1.00 46.28 104 THR A N 1
ATOM 859 C CA . THR A 1 104 ? -44.137 13.992 4.768 1.00 46.28 104 THR A CA 1
ATOM 860 C C . THR A 1 104 ? -45.146 14.471 5.806 1.00 46.28 104 THR A C 1
ATOM 862 O O . THR A 1 104 ? -46.225 13.910 5.969 1.00 46.28 104 THR A O 1
ATOM 865 N N . ALA A 1 105 ? -44.769 15.490 6.573 1.00 49.81 105 ALA A N 1
ATOM 866 C CA . ALA A 1 105 ? -45.702 16.298 7.328 1.00 49.81 105 ALA A CA 1
ATOM 867 C C . ALA A 1 105 ? -46.436 17.195 6.323 1.00 49.81 105 ALA A C 1
ATOM 869 O O . ALA A 1 105 ? -46.171 18.383 6.215 1.00 49.81 105 ALA A O 1
ATOM 870 N N . HIS A 1 106 ? -47.348 16.597 5.559 1.00 47.59 106 HIS A N 1
ATOM 871 C CA . HIS A 1 106 ? -48.442 17.317 4.923 1.00 47.59 106 HIS A CA 1
ATOM 872 C C . HIS A 1 106 ? -49.752 16.799 5.511 1.00 47.59 106 HIS A C 1
ATOM 874 O O . HIS A 1 106 ? -50.559 16.151 4.857 1.00 47.59 106 HIS A O 1
ATOM 880 N N . GLN A 1 107 ? -49.950 17.103 6.789 1.00 46.75 107 GLN A N 1
ATOM 881 C CA . GLN A 1 107 ? -51.283 17.372 7.313 1.00 46.75 107 GLN A CA 1
ATOM 882 C C . GLN A 1 107 ? -51.299 18.828 7.767 1.00 46.75 107 GLN A C 1
ATOM 884 O O . GLN A 1 107 ? -51.276 19.142 8.950 1.00 46.75 107 GLN A O 1
ATOM 889 N N . GLY A 1 108 ? -51.292 19.721 6.778 1.00 38.03 108 GLY A N 1
ATOM 890 C CA . GLY A 1 108 ? -51.880 21.043 6.931 1.00 38.03 108 GLY A CA 1
ATOM 891 C C . GLY A 1 108 ? -53.383 20.903 6.728 1.00 38.03 108 GLY A C 1
ATOM 892 O O . GLY A 1 108 ? -53.887 21.152 5.641 1.00 38.03 108 GLY A O 1
ATOM 893 N N . LEU A 1 109 ? -54.076 20.434 7.764 1.00 48.56 109 LEU A N 1
ATOM 894 C CA . LEU A 1 109 ? -55.431 20.892 8.042 1.00 48.56 109 LEU A CA 1
ATOM 895 C C . LEU A 1 109 ? -55.292 22.358 8.463 1.00 48.56 109 LEU A C 1
ATOM 897 O O . LEU A 1 109 ? -54.629 22.609 9.466 1.00 48.56 109 LEU A O 1
ATOM 901 N N . CYS A 1 110 ? -55.846 23.289 7.683 1.00 41.09 110 CYS A N 1
ATOM 902 C CA . CYS A 1 110 ? -56.608 24.444 8.172 1.00 41.09 110 CYS A CA 1
ATOM 903 C C . CYS A 1 110 ? -57.019 25.373 7.015 1.00 41.09 110 CYS A C 1
ATOM 905 O O . CYS A 1 110 ? -56.154 25.883 6.305 1.00 41.09 110 CYS A O 1
ATOM 907 N N . ALA A 1 111 ? -58.336 25.621 6.986 1.00 38.25 111 ALA A N 1
ATOM 908 C CA . ALA A 1 111 ? -59.140 26.572 6.207 1.00 38.25 111 ALA A CA 1
ATOM 909 C C . ALA A 1 111 ? -59.395 26.237 4.730 1.00 38.25 111 ALA A C 1
ATOM 911 O O . ALA A 1 111 ? -58.544 26.543 3.869 1.00 38.25 111 ALA A O 1
#

pLDDT: mean 73.44, s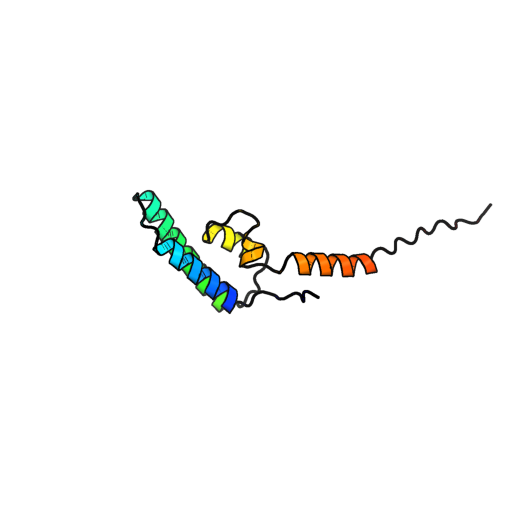td 15.27, range [33.59, 90.75]